Protein AF-A0A377D0G0-F1 (afdb_monomer)

Mean predicted aligned error: 5.21 Å

Radius of gyration: 16.16 Å; Cα contacts (8 Å, |Δi|>4): 96; chains: 1; bounding box: 36×21×51 Å

InterPro domains:
  IPR008276 Concentrative nucleoside transporter [PTHR10590] (6-91)
  IPR011657 Concentrative nucleoside transporter C-terminal domain [PF07662] (6-88)

pLDDT: mean 86.82, std 8.23, range [50.44, 96.12]

Nearest PDB structures (foldseek):
  5u9w-assembly1_C  TM=9.344E-01  e=2.510E-06  Neisseria wadsworthii 9715
  5l24-assembly1_C  TM=9.592E-01  e=4.397E-06  Neisseria wadsworthii 9715
  5l26-assembly1_A  TM=9.307E-01  e=5.818E-06  Neisseria wadsworthii 9715
  5l2b-assembly1_C  TM=9.414E-01  e=6.154E-06  Neisseria wadsworthii 9715
  5l24-assembly1_B  TM=9.299E-01  e=1.595E-05  Neisseria wadsworthii 9715

Structure (mmCIF, N/CA/C/O backbone):
data_AF-A0A377D0G0-F1
#
_entry.id   AF-A0A377D0G0-F1
#
loop_
_atom_site.group_PDB
_atom_site.id
_atom_site.type_symbol
_atom_site.label_atom_id
_atom_site.label_alt_id
_atom_site.label_comp_id
_atom_site.label_asym_id
_atom_site.label_entity_id
_atom_site.label_seq_id
_atom_site.pdbx_PDB_ins_code
_atom_site.Cartn_x
_atom_site.Cartn_y
_atom_site.Cartn_z
_atom_site.occupancy
_atom_site.B_iso_or_equiv
_atom_site.auth_seq_id
_atom_site.auth_comp_id
_atom_site.auth_asym_id
_atom_site.auth_atom_id
_atom_site.pdbx_PDB_model_num
ATOM 1 N N . MET A 1 1 ? -1.773 5.737 8.516 1.00 69.81 1 MET A N 1
ATOM 2 C CA . MET A 1 1 ? -2.073 5.362 7.108 1.00 69.81 1 MET A CA 1
ATOM 3 C C . MET A 1 1 ? -1.189 6.162 6.161 1.00 69.81 1 MET A C 1
ATOM 5 O O . MET A 1 1 ? -0.433 5.575 5.405 1.00 69.81 1 MET A O 1
ATOM 9 N N . ASP A 1 2 ? -1.243 7.491 6.273 1.00 75.31 2 ASP A N 1
ATOM 10 C CA . ASP A 1 2 ? -0.218 8.476 5.883 1.00 75.31 2 ASP A CA 1
ATOM 11 C C . ASP A 1 2 ? 1.226 7.949 5.892 1.00 75.31 2 ASP A C 1
ATOM 13 O O . ASP A 1 2 ? 1.911 7.980 4.873 1.00 75.31 2 ASP A O 1
ATOM 17 N N . ARG A 1 3 ? 1.676 7.390 7.019 1.00 78.50 3 ARG A N 1
ATOM 18 C CA . ARG A 1 3 ? 3.055 6.923 7.170 1.00 78.50 3 ARG A CA 1
ATOM 19 C C . ARG A 1 3 ? 3.397 5.709 6.306 1.00 78.50 3 ARG A C 1
ATOM 21 O O . ARG A 1 3 ? 4.563 5.543 5.959 1.00 78.50 3 ARG A O 1
ATOM 28 N N . ASN A 1 4 ? 2.390 4.905 5.953 1.00 74.31 4 ASN A N 1
ATOM 29 C CA . ASN A 1 4 ? 2.565 3.730 5.107 1.00 74.31 4 ASN A CA 1
ATOM 30 C C . ASN A 1 4 ? 2.940 4.163 3.689 1.00 74.31 4 ASN A C 1
ATOM 32 O O . ASN A 1 4 ? 4.041 3.878 3.237 1.00 74.31 4 ASN A O 1
ATOM 36 N N . TRP A 1 5 ? 2.081 4.943 3.027 1.00 78.62 5 TRP A N 1
ATOM 37 C CA . TRP A 1 5 ? 2.327 5.324 1.636 1.00 78.62 5 TRP A CA 1
ATOM 38 C C . TRP A 1 5 ? 3.468 6.339 1.471 1.00 78.62 5 TRP A C 1
ATOM 40 O O . TRP A 1 5 ? 4.138 6.326 0.438 1.00 78.62 5 TRP A O 1
ATOM 50 N N . ALA A 1 6 ? 3.732 7.174 2.487 1.00 75.75 6 ALA A N 1
ATOM 51 C CA . ALA A 1 6 ? 4.816 8.157 2.465 1.00 75.75 6 ALA A CA 1
ATOM 52 C C . ALA A 1 6 ? 6.211 7.564 2.735 1.00 75.75 6 ALA A C 1
ATOM 54 O O . ALA A 1 6 ? 7.185 8.050 2.165 1.00 75.75 6 ALA A O 1
ATOM 55 N N . ILE A 1 7 ? 6.324 6.558 3.613 1.00 82.69 7 ILE A N 1
ATOM 56 C CA . ILE A 1 7 ? 7.612 5.949 3.980 1.00 82.69 7 ILE A CA 1
ATOM 57 C C . ILE A 1 7 ? 7.589 4.453 3.687 1.00 82.69 7 ILE A C 1
ATOM 59 O O . ILE A 1 7 ? 8.198 4.026 2.712 1.00 82.69 7 ILE A O 1
ATOM 63 N N . ASN A 1 8 ? 6.928 3.673 4.544 1.00 87.69 8 ASN A N 1
ATOM 64 C CA . ASN A 1 8 ? 6.699 2.238 4.386 1.00 87.69 8 ASN A CA 1
ATOM 65 C C . ASN A 1 8 ? 5.773 1.710 5.495 1.00 87.69 8 ASN A C 1
ATOM 67 O O . ASN A 1 8 ? 5.487 2.385 6.495 1.00 87.69 8 ASN A O 1
ATOM 71 N N . GLU A 1 9 ? 5.365 0.458 5.337 1.00 86.38 9 GLU A N 1
ATOM 72 C CA . GLU A 1 9 ? 4.513 -0.276 6.261 1.00 86.38 9 GLU A CA 1
ATOM 73 C C . GLU A 1 9 ? 5.185 -0.539 7.614 1.00 86.38 9 GLU A C 1
ATOM 75 O O . GLU A 1 9 ? 4.517 -0.437 8.640 1.00 86.38 9 GLU A O 1
ATOM 80 N N . PHE A 1 10 ? 6.500 -0.783 7.664 1.00 86.44 10 PHE A N 1
ATOM 81 C CA . PHE A 1 10 ? 7.224 -1.011 8.922 1.00 86.44 10 PHE A CA 1
ATOM 82 C C . PHE A 1 10 ? 7.135 0.188 9.869 1.00 86.44 10 PHE A C 1
ATOM 84 O O . PHE A 1 10 ? 6.814 0.031 11.045 1.00 86.44 10 PHE A O 1
ATOM 91 N N . VAL A 1 11 ? 7.364 1.403 9.370 1.00 88.31 11 VAL A N 1
ATOM 92 C CA . VAL A 1 11 ? 7.258 2.631 10.168 1.00 88.31 11 VAL A CA 1
ATOM 93 C C . VAL A 1 11 ? 5.809 2.867 10.586 1.00 88.31 11 VAL A C 1
ATOM 95 O O . VAL A 1 11 ? 5.558 3.338 11.697 1.00 88.31 11 VAL A O 1
ATOM 98 N N . ALA A 1 12 ? 4.837 2.520 9.742 1.00 87.12 12 ALA A N 1
ATOM 99 C CA . ALA A 1 12 ? 3.432 2.586 10.124 1.00 87.12 12 ALA A CA 1
ATOM 100 C C . ALA A 1 12 ? 3.094 1.592 11.253 1.00 87.12 12 ALA A C 1
ATOM 102 O O . ALA A 1 12 ? 2.452 1.988 12.225 1.00 87.12 12 ALA A O 1
ATOM 103 N N . TYR A 1 13 ? 3.589 0.351 11.184 1.00 87.75 13 TYR A N 1
ATOM 104 C CA . TYR A 1 13 ? 3.428 -0.649 12.243 1.00 87.75 13 TYR A CA 1
ATOM 105 C C . TYR A 1 13 ? 4.127 -0.253 13.546 1.00 87.75 13 TYR A C 1
ATOM 107 O O . TYR A 1 13 ? 3.562 -0.458 14.617 1.00 87.75 13 TYR A O 1
ATOM 115 N N . LEU A 1 14 ? 5.307 0.372 13.488 1.00 88.69 14 LEU A N 1
ATOM 116 C CA . LEU A 1 14 ? 5.999 0.872 14.683 1.00 88.69 14 LEU A CA 1
ATOM 117 C C . LEU A 1 14 ? 5.183 1.938 15.421 1.00 88.69 14 LEU A C 1
ATOM 119 O O . LEU A 1 14 ? 5.130 1.921 16.645 1.00 88.69 14 LEU A O 1
ATOM 123 N N . ASN A 1 15 ? 4.510 2.829 14.689 1.00 87.75 15 ASN A N 1
ATOM 124 C CA . ASN A 1 15 ? 3.618 3.823 15.292 1.00 87.75 15 ASN A CA 1
ATOM 125 C C . ASN A 1 15 ? 2.294 3.215 15.775 1.00 87.75 15 ASN A C 1
ATOM 127 O O . ASN A 1 15 ? 1.656 3.773 16.662 1.00 87.75 15 ASN A O 1
ATOM 131 N N . PHE A 1 16 ? 1.874 2.087 15.201 1.00 87.25 16 PHE A N 1
ATOM 132 C CA . PHE A 1 16 ? 0.663 1.374 15.598 1.00 87.25 16 PHE A CA 1
ATOM 133 C C . PHE A 1 16 ? 0.872 0.470 16.827 1.00 87.25 16 PHE A C 1
ATOM 135 O O . PHE A 1 16 ? -0.025 0.347 17.655 1.00 87.25 16 PHE A O 1
ATOM 142 N N . SER A 1 17 ? 2.065 -0.106 16.993 1.00 87.50 17 SER A N 1
ATOM 143 C CA . SER A 1 17 ? 2.412 -1.044 18.072 1.00 87.50 17 SER A CA 1
ATOM 144 C C . SER A 1 17 ? 2.051 -0.567 19.497 1.00 87.50 17 SER A C 1
ATOM 146 O O . SER A 1 17 ? 1.449 -1.349 20.237 1.00 87.50 17 SER A O 1
ATOM 148 N N . PRO A 1 18 ? 2.287 0.702 19.899 1.00 87.00 18 PRO A N 1
ATOM 149 C CA . PRO A 1 18 ? 1.909 1.184 21.233 1.00 87.00 18 PRO A CA 1
ATOM 150 C C . PRO A 1 18 ? 0.401 1.098 21.519 1.00 87.00 18 PRO A C 1
ATOM 152 O O . PRO A 1 18 ? -0.011 0.862 22.656 1.00 87.00 18 PRO A O 1
ATOM 155 N N . TYR A 1 19 ? -0.434 1.234 20.484 1.00 83.75 19 TYR A N 1
ATOM 156 C CA . TYR A 1 19 ? -1.890 1.149 20.609 1.00 83.75 19 TYR A CA 1
ATOM 157 C C . TYR A 1 19 ? -2.391 -0.289 20.786 1.00 83.75 19 TYR A C 1
ATOM 159 O O . TYR A 1 19 ? -3.512 -0.486 21.241 1.00 83.75 19 TYR A O 1
ATOM 167 N N . LEU A 1 20 ? -1.568 -1.291 20.458 1.00 81.06 20 LEU A N 1
ATOM 168 C CA . LEU A 1 20 ? -1.870 -2.704 20.707 1.00 81.06 20 LEU A CA 1
ATOM 169 C C . LEU A 1 20 ? -1.576 -3.110 22.153 1.00 81.06 20 LEU A C 1
ATOM 17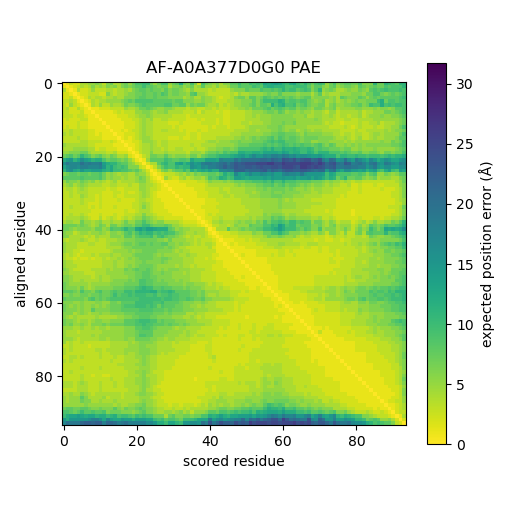1 O O . LEU A 1 20 ? -2.224 -4.000 22.692 1.00 81.06 20 LEU A O 1
ATOM 175 N N . GLN A 1 21 ? -0.581 -2.472 22.773 1.00 75.88 21 GLN A N 1
ATOM 176 C CA . GLN A 1 21 ? -0.141 -2.777 24.138 1.00 75.88 21 GLN A CA 1
ATOM 177 C C . GLN A 1 21 ? -0.978 -2.056 25.198 1.00 75.88 21 GLN A C 1
ATOM 179 O O . GLN A 1 21 ? -1.066 -2.506 26.340 1.00 75.88 21 GLN A O 1
ATOM 184 N N . THR A 1 22 ? -1.611 -0.945 24.822 1.00 71.56 22 THR A N 1
ATOM 185 C CA . THR A 1 22 ? -2.454 -0.160 25.722 1.00 71.56 22 THR A CA 1
ATOM 186 C C . THR A 1 22 ? -3.875 -0.724 25.700 1.00 71.56 22 THR A C 1
ATOM 188 O O . THR A 1 22 ? -4.684 -0.399 24.831 1.00 71.56 22 THR A O 1
ATOM 191 N N . ALA A 1 23 ? -4.179 -1.619 26.643 1.00 57.62 23 ALA A N 1
ATOM 192 C CA . ALA A 1 23 ? -5.509 -2.210 26.764 1.00 57.62 23 ALA A CA 1
ATOM 193 C C . ALA A 1 23 ? -6.586 -1.112 26.898 1.00 57.62 23 ALA A C 1
ATOM 195 O O . ALA A 1 23 ? -6.497 -0.245 27.767 1.00 57.62 23 ALA A O 1
ATOM 196 N N . GLY A 1 24 ? -7.601 -1.151 26.028 1.00 63.94 24 GLY A N 1
ATOM 197 C CA . GLY A 1 24 ? -8.773 -0.269 26.082 1.00 63.94 24 GLY A CA 1
ATOM 198 C C . GLY A 1 24 ? -8.741 0.975 25.188 1.00 63.94 24 GLY A C 1
ATOM 199 O O . GLY A 1 24 ? -9.730 1.701 25.162 1.00 63.94 24 GLY A O 1
ATOM 200 N N . THR A 1 25 ? -7.665 1.243 24.435 1.00 73.31 25 THR A N 1
ATOM 201 C CA . THR A 1 25 ? -7.626 2.421 23.538 1.00 73.31 25 THR A CA 1
ATOM 202 C C . THR A 1 25 ? -8.299 2.176 22.186 1.00 73.31 25 THR A C 1
ATOM 204 O O . THR A 1 25 ? -8.860 3.103 21.606 1.00 73.31 25 THR A O 1
ATOM 207 N N . LEU A 1 26 ? -8.257 0.942 21.673 1.00 81.25 26 LEU A N 1
ATOM 208 C CA . LEU A 1 26 ? -8.853 0.558 20.392 1.00 81.25 26 LEU A CA 1
ATOM 209 C C . LEU A 1 26 ? -9.640 -0.746 20.531 1.00 81.25 26 LEU A C 1
ATOM 211 O O . LEU A 1 26 ? -9.197 -1.682 21.193 1.00 81.25 26 LEU A O 1
ATOM 215 N N . ASP A 1 27 ? -10.789 -0.804 19.862 1.00 85.12 27 ASP A N 1
ATOM 216 C CA . ASP A 1 27 ? -11.595 -2.019 19.750 1.00 85.12 27 ASP A CA 1
ATOM 217 C C . ASP A 1 27 ? -10.907 -3.082 18.872 1.00 85.12 27 ASP A C 1
ATOM 219 O O . ASP A 1 27 ? -10.158 -2.751 17.943 1.00 85.12 27 ASP A O 1
ATOM 223 N N . THR A 1 28 ? -11.193 -4.363 19.123 1.00 84.25 28 THR A N 1
ATOM 224 C CA . THR A 1 28 ? -10.614 -5.500 18.386 1.0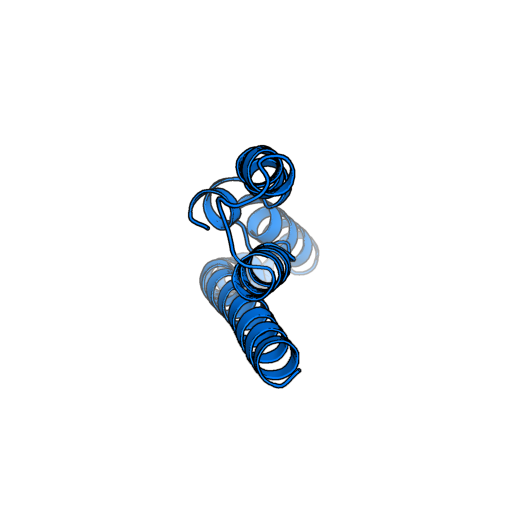0 84.25 28 THR A CA 1
ATOM 225 C C . THR A 1 28 ? -10.889 -5.403 16.885 1.00 84.25 28 THR A C 1
ATOM 227 O O . THR A 1 28 ? -10.006 -5.689 16.070 1.00 84.25 28 THR A O 1
ATOM 230 N N . LYS A 1 29 ? -12.072 -4.910 16.498 1.00 86.69 29 LYS A N 1
ATOM 231 C CA . LYS A 1 29 ? -12.412 -4.652 15.095 1.00 86.69 29 LYS A CA 1
ATOM 232 C C . LYS A 1 29 ? -11.498 -3.597 14.476 1.00 86.69 29 LYS A C 1
ATOM 234 O O . LYS A 1 29 ? -10.982 -3.791 13.377 1.00 86.69 29 LYS A O 1
ATOM 239 N N . THR A 1 30 ? -11.274 -2.489 15.179 1.00 87.19 30 THR A N 1
ATOM 240 C CA . THR A 1 30 ? -10.416 -1.390 14.713 1.00 87.19 30 THR A CA 1
ATOM 241 C C . THR A 1 30 ? -8.971 -1.845 14.566 1.00 87.19 30 THR A C 1
ATOM 243 O O . THR A 1 30 ? -8.327 -1.532 13.564 1.00 87.19 30 THR A O 1
ATOM 246 N N . VAL A 1 31 ? -8.480 -2.640 15.520 1.00 88.69 31 VAL A N 1
ATOM 247 C CA . VAL A 1 31 ? -7.146 -3.240 15.451 1.00 88.69 31 VAL A CA 1
ATOM 248 C C . VAL A 1 31 ? -6.993 -4.094 14.196 1.00 88.69 31 VAL A C 1
ATOM 250 O O . VAL A 1 31 ? -6.015 -3.940 13.467 1.00 88.69 31 VAL A O 1
ATOM 253 N N . ALA A 1 32 ? -7.972 -4.947 13.897 1.00 88.00 32 ALA A N 1
ATOM 254 C CA . ALA A 1 32 ? -7.918 -5.783 12.708 1.00 88.00 32 ALA A CA 1
ATOM 255 C C . ALA A 1 32 ? -7.964 -4.963 11.410 1.00 88.00 32 ALA A C 1
ATOM 257 O O . ALA A 1 32 ? -7.131 -5.170 10.530 1.00 88.00 32 ALA A O 1
ATOM 258 N N . ILE A 1 33 ? -8.875 -3.991 11.303 1.00 90.12 33 ILE A N 1
ATOM 259 C CA . ILE A 1 33 ? -8.975 -3.111 10.128 1.00 90.12 33 ILE A CA 1
ATOM 260 C C . ILE A 1 33 ? -7.637 -2.410 9.865 1.00 90.12 33 ILE A C 1
ATOM 262 O O . ILE A 1 33 ? -7.146 -2.433 8.738 1.00 90.12 33 ILE A O 1
ATOM 266 N N . ILE A 1 34 ? -7.017 -1.819 10.892 1.00 88.94 34 ILE A N 1
ATOM 267 C CA . ILE A 1 34 ? -5.736 -1.117 10.741 1.00 88.94 34 ILE A CA 1
ATOM 268 C C . ILE A 1 34 ? -4.628 -2.096 10.341 1.00 88.94 34 ILE A C 1
ATOM 270 O O . ILE A 1 34 ? -3.867 -1.803 9.420 1.00 88.94 34 ILE A O 1
ATOM 274 N N . SER A 1 35 ? -4.568 -3.278 10.958 1.00 88.75 35 SER A N 1
ATOM 275 C CA . SER A 1 35 ? -3.594 -4.314 10.604 1.00 88.75 35 SER A CA 1
ATOM 276 C C . SER A 1 35 ? -3.674 -4.721 9.134 1.00 88.75 35 SER A C 1
ATOM 278 O O . SER A 1 35 ? -2.635 -4.799 8.483 1.00 88.75 35 SER A O 1
ATOM 280 N N . PHE A 1 36 ? -4.877 -4.926 8.591 1.00 89.19 36 PHE A N 1
ATOM 281 C CA . PHE A 1 36 ? -5.068 -5.270 7.177 1.00 89.19 36 PHE A CA 1
ATOM 282 C C . PHE A 1 36 ? -4.837 -4.080 6.239 1.00 89.19 36 PHE A C 1
ATOM 284 O O . PHE A 1 36 ? -4.287 -4.256 5.157 1.00 89.19 36 PHE A O 1
ATOM 291 N N . ALA A 1 37 ? -5.190 -2.863 6.653 1.00 88.00 37 ALA A N 1
ATOM 292 C CA . ALA A 1 37 ? -4.965 -1.668 5.844 1.00 88.00 37 ALA A CA 1
ATOM 293 C C . ALA A 1 37 ? -3.474 -1.310 5.715 1.00 88.00 37 ALA A C 1
ATOM 295 O O . ALA A 1 37 ? -3.039 -0.766 4.697 1.00 88.00 37 ALA A O 1
ATOM 296 N N . LEU A 1 38 ? -2.686 -1.608 6.751 1.00 86.69 38 LEU A N 1
ATOM 297 C CA . LEU A 1 38 ? -1.233 -1.442 6.751 1.00 86.69 38 LEU A CA 1
ATOM 298 C C . LEU A 1 38 ? -0.499 -2.611 6.082 1.00 86.69 38 LEU A C 1
ATOM 300 O O . LEU A 1 38 ? 0.652 -2.446 5.684 1.00 86.69 38 LEU A O 1
ATOM 304 N N . CYS A 1 39 ? -1.156 -3.761 5.921 1.00 83.25 39 CYS A N 1
ATOM 305 C CA . CYS A 1 39 ? -0.572 -4.956 5.324 1.00 83.25 39 CYS A CA 1
ATOM 306 C C . CYS A 1 39 ? -0.432 -4.795 3.804 1.00 83.25 39 CYS A C 1
ATOM 308 O O . CYS A 1 39 ? -1.297 -5.197 3.030 1.00 83.25 39 CYS A O 1
ATOM 310 N N . GLY A 1 40 ? 0.674 -4.192 3.370 1.00 78.56 40 GLY A N 1
ATOM 311 C CA . GLY A 1 40 ? 1.097 -4.215 1.976 1.00 78.56 40 GLY A CA 1
ATOM 312 C C . GLY A 1 40 ? 2.088 -3.112 1.625 1.00 78.56 40 GLY A C 1
ATOM 313 O O . GLY A 1 40 ? 2.042 -2.017 2.179 1.00 78.56 40 GLY A O 1
ATOM 314 N N . PHE A 1 41 ? 2.934 -3.399 0.635 1.00 79.19 41 PHE A N 1
ATOM 315 C CA . PHE A 1 41 ? 3.995 -2.531 0.110 1.00 79.19 41 PHE A CA 1
ATOM 316 C C . PHE A 1 41 ? 3.469 -1.376 -0.769 1.00 79.19 41 PHE A C 1
ATOM 318 O O . PHE A 1 41 ? 4.039 -1.041 -1.808 1.00 79.19 41 PHE A O 1
ATOM 325 N N . ALA A 1 42 ? 2.341 -0.778 -0.390 1.00 83.31 42 ALA A N 1
ATOM 326 C CA . ALA A 1 42 ? 1.720 0.329 -1.110 1.00 83.31 42 ALA A CA 1
ATOM 327 C C . ALA A 1 42 ? 2.365 1.662 -0.694 1.00 83.31 42 ALA A C 1
ATOM 329 O O . ALA A 1 42 ? 1.729 2.502 -0.060 1.00 83.31 42 ALA A O 1
ATOM 330 N N . ASN A 1 43 ? 3.644 1.845 -1.029 1.00 89.19 43 ASN A N 1
ATOM 331 C CA . ASN A 1 43 ? 4.412 3.047 -0.702 1.00 89.19 43 ASN A CA 1
ATOM 332 C C . ASN A 1 43 ? 5.298 3.516 -1.868 1.00 89.19 43 ASN A C 1
ATOM 334 O O . ASN A 1 43 ? 5.586 2.756 -2.797 1.00 89.19 43 ASN A O 1
ATOM 338 N N . PHE A 1 44 ? 5.723 4.784 -1.833 1.00 87.62 44 PHE A N 1
ATOM 339 C CA . PHE A 1 44 ? 6.549 5.365 -2.900 1.00 87.62 44 PHE A CA 1
ATOM 340 C C . PHE A 1 44 ? 7.876 4.626 -3.114 1.00 87.62 44 PHE A C 1
ATOM 342 O O . PHE A 1 44 ? 8.313 4.493 -4.257 1.00 87.62 44 PHE A O 1
ATOM 349 N N . GLY A 1 45 ? 8.500 4.118 -2.047 1.00 88.44 45 GLY A N 1
ATOM 350 C CA . GLY A 1 45 ? 9.753 3.366 -2.134 1.00 88.44 45 GLY A CA 1
ATOM 351 C C . GLY A 1 45 ? 9.585 2.056 -2.903 1.00 88.44 45 GLY A C 1
ATOM 352 O O . GLY A 1 45 ? 10.291 1.808 -3.879 1.00 88.44 45 GLY A O 1
ATOM 353 N N . SER A 1 46 ? 8.600 1.247 -2.522 1.00 88.94 46 SER A N 1
ATOM 354 C CA . SER A 1 46 ? 8.274 -0.028 -3.164 1.00 88.94 46 SER A CA 1
ATOM 355 C C . SER A 1 46 ? 7.856 0.150 -4.624 1.00 88.94 46 SER A C 1
ATOM 357 O O . SER A 1 46 ? 8.292 -0.615 -5.484 1.00 88.94 46 SER A O 1
ATOM 359 N N . ILE A 1 47 ? 7.085 1.196 -4.940 1.00 92.50 47 ILE A N 1
ATOM 360 C CA . ILE A 1 47 ? 6.752 1.535 -6.330 1.00 92.50 47 ILE A CA 1
ATOM 361 C C . ILE A 1 47 ? 7.996 1.950 -7.114 1.00 92.50 47 ILE A C 1
ATOM 363 O O . ILE A 1 47 ? 8.150 1.522 -8.253 1.00 92.50 47 ILE A O 1
ATOM 367 N N . GLY A 1 48 ? 8.907 2.718 -6.514 1.00 90.75 48 GLY A N 1
ATOM 368 C CA . GLY A 1 48 ? 10.185 3.068 -7.133 1.00 90.75 48 GLY A CA 1
ATOM 369 C C . GLY A 1 48 ? 11.026 1.838 -7.483 1.00 90.75 48 GLY A C 1
ATOM 370 O O . GLY A 1 48 ? 11.565 1.761 -8.586 1.00 90.75 48 GLY A O 1
ATOM 371 N N . VAL A 1 49 ? 11.074 0.840 -6.593 1.00 92.56 49 VAL A N 1
ATOM 372 C CA . VAL A 1 49 ? 11.763 -0.439 -6.844 1.00 92.56 49 VAL A CA 1
ATOM 373 C C . VAL A 1 49 ? 11.133 -1.183 -8.022 1.00 92.56 49 VAL A C 1
ATOM 375 O O . VAL A 1 49 ? 11.852 -1.619 -8.919 1.00 92.56 49 VAL A O 1
ATOM 378 N N . VAL A 1 50 ? 9.802 -1.294 -8.062 1.00 92.12 50 VAL A N 1
ATOM 379 C CA . VAL A 1 50 ? 9.081 -1.971 -9.153 1.00 92.12 50 VAL A CA 1
ATOM 380 C C . VAL A 1 50 ? 9.277 -1.225 -10.473 1.00 92.12 50 VAL A C 1
ATOM 382 O O . VAL A 1 50 ? 9.698 -1.821 -11.460 1.00 92.12 50 VAL A O 1
ATOM 385 N N . VAL A 1 51 ? 9.048 0.088 -10.499 1.00 93.31 51 VAL A N 1
ATOM 386 C CA . VAL A 1 51 ? 9.253 0.918 -11.695 1.00 93.31 51 VAL A CA 1
ATOM 387 C C . VAL A 1 51 ? 10.692 0.797 -12.197 1.00 93.31 51 VAL A C 1
ATOM 389 O O . VAL A 1 51 ? 10.893 0.622 -13.397 1.00 93.31 51 VAL A O 1
ATOM 392 N N . GLY A 1 52 ? 11.684 0.821 -11.302 1.00 93.38 52 GLY A N 1
ATOM 393 C CA . GLY A 1 52 ? 13.093 0.635 -11.646 1.00 93.38 52 GLY A CA 1
ATOM 394 C C . GLY A 1 52 ? 13.387 -0.746 -12.235 1.00 93.38 52 GLY A C 1
ATOM 395 O O . GLY A 1 52 ? 13.998 -0.839 -13.298 1.00 93.38 52 GLY A O 1
ATOM 396 N N . ALA A 1 53 ? 12.894 -1.814 -11.601 1.00 94.88 53 ALA A N 1
ATOM 397 C CA . ALA A 1 53 ? 13.080 -3.185 -12.070 1.00 94.88 53 ALA A CA 1
ATOM 398 C C . ALA A 1 53 ? 12.447 -3.414 -13.454 1.00 94.88 53 ALA A C 1
ATOM 400 O O . ALA A 1 53 ? 13.105 -3.917 -14.363 1.00 94.88 53 ALA A O 1
ATOM 401 N N . PHE A 1 54 ? 11.196 -2.988 -13.654 1.00 93.88 54 PHE A N 1
ATOM 402 C CA . PHE A 1 54 ? 10.511 -3.125 -14.943 1.00 93.88 54 PHE A CA 1
ATOM 403 C C . PHE A 1 54 ? 11.136 -2.240 -16.030 1.00 93.88 54 PHE A C 1
ATOM 405 O O . PHE A 1 54 ? 11.245 -2.673 -17.177 1.00 93.88 54 PHE A O 1
ATOM 412 N N . SER A 1 55 ? 11.599 -1.036 -15.681 1.00 93.69 55 SER A N 1
ATOM 413 C CA . SER A 1 55 ? 12.298 -0.155 -16.627 1.00 93.69 55 SER A CA 1
ATOM 414 C C . SER A 1 55 ? 13.660 -0.718 -17.040 1.00 93.69 55 SER A C 1
ATOM 416 O O . SER A 1 55 ? 14.061 -0.534 -18.183 1.00 93.69 55 SER A O 1
ATOM 418 N N . ALA A 1 56 ? 14.355 -1.443 -16.157 1.00 94.56 56 ALA A N 1
ATOM 419 C CA . ALA A 1 56 ? 15.600 -2.129 -16.503 1.00 94.56 56 ALA A CA 1
ATOM 420 C C . ALA A 1 56 ? 15.373 -3.300 -17.478 1.00 94.56 56 ALA A C 1
ATOM 422 O O . ALA A 1 56 ? 16.195 -3.530 -18.362 1.00 94.56 56 ALA A O 1
ATOM 423 N N . VAL A 1 57 ? 14.245 -4.011 -17.353 1.00 96.12 57 VAL A N 1
ATOM 424 C CA . VAL A 1 57 ? 13.863 -5.109 -18.262 1.00 96.12 57 VAL A CA 1
ATOM 425 C C . VAL A 1 57 ? 13.358 -4.584 -19.611 1.00 96.12 57 VAL A C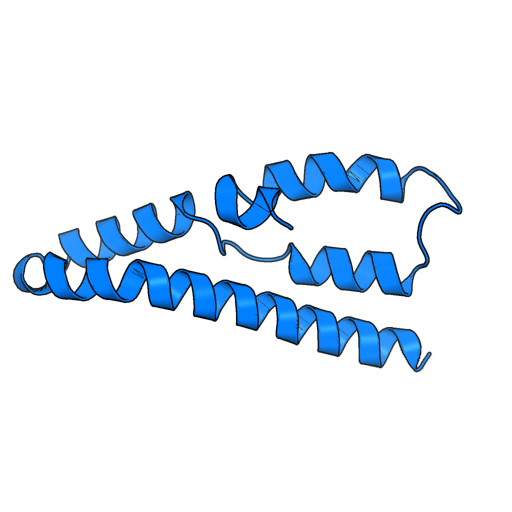 1
ATOM 427 O O . VAL A 1 57 ? 13.666 -5.155 -20.656 1.00 96.12 57 VAL A O 1
ATOM 430 N N . ALA A 1 58 ? 12.590 -3.493 -19.609 1.00 94.44 58 ALA A N 1
ATOM 431 C CA . ALA A 1 58 ? 11.994 -2.902 -20.805 1.00 94.44 58 ALA A CA 1
ATOM 432 C C . ALA A 1 58 ? 12.285 -1.389 -20.892 1.00 94.44 58 ALA A C 1
ATOM 434 O O . ALA A 1 58 ? 11.372 -0.573 -20.737 1.00 94.44 58 ALA A O 1
ATOM 435 N N . PRO A 1 59 ? 13.532 -0.987 -21.203 1.00 93.00 59 PRO A N 1
ATOM 436 C CA . PRO A 1 59 ? 13.942 0.421 -21.183 1.00 93.00 59 PRO A CA 1
ATOM 437 C C . PRO A 1 59 ? 13.167 1.295 -22.176 1.00 93.00 59 PRO A C 1
ATOM 439 O O . PRO A 1 59 ? 12.872 2.450 -21.881 1.00 93.00 59 PRO A O 1
ATOM 442 N N . HIS A 1 60 ? 12.740 0.736 -23.313 1.00 95.06 60 HIS A N 1
ATOM 443 C CA . HIS A 1 60 ? 11.901 1.438 -24.293 1.00 95.06 60 HIS A CA 1
ATOM 444 C C . HIS A 1 60 ? 10.495 1.792 -23.766 1.00 95.06 60 HIS A C 1
ATOM 446 O O . HIS A 1 60 ? 9.847 2.675 -24.320 1.00 95.06 60 HIS A O 1
ATOM 452 N N . ARG A 1 61 ? 10.026 1.138 -22.690 1.00 95.06 61 ARG A N 1
ATOM 453 C CA . ARG A 1 61 ? 8.727 1.393 -22.036 1.00 95.06 61 ARG A CA 1
ATOM 454 C C . ARG A 1 61 ? 8.852 2.121 -20.702 1.00 95.06 61 ARG A C 1
ATOM 456 O O . ARG A 1 61 ? 7.835 2.376 -20.065 1.00 95.06 61 ARG A O 1
ATOM 463 N N . ALA A 1 62 ? 10.061 2.496 -20.285 1.00 92.31 62 ALA A N 1
ATOM 464 C CA . ALA A 1 62 ? 10.295 3.244 -19.050 1.00 92.31 62 ALA A CA 1
ATOM 465 C C . ALA A 1 62 ? 9.343 4.449 -18.841 1.00 92.31 62 ALA A C 1
ATOM 467 O O . ALA A 1 62 ? 8.798 4.566 -17.742 1.00 92.31 62 ALA A O 1
ATOM 468 N N . PRO A 1 63 ? 9.053 5.309 -19.846 1.00 92.69 63 PRO A N 1
ATOM 469 C CA . PRO A 1 63 ? 8.113 6.418 -19.649 1.00 92.69 63 PRO A CA 1
ATOM 470 C C . PRO A 1 63 ? 6.673 5.956 -19.379 1.00 92.69 63 PRO A C 1
ATOM 472 O O . PRO A 1 63 ? 5.983 6.564 -18.563 1.00 92.69 63 PRO A O 1
ATOM 475 N N . GLU A 1 64 ? 6.223 4.868 -20.007 1.00 94.25 64 GLU A N 1
ATOM 476 C CA . GLU A 1 64 ? 4.904 4.275 -19.750 1.00 94.25 64 GLU A CA 1
ATOM 477 C C . GLU A 1 64 ? 4.846 3.673 -18.336 1.00 94.25 64 GLU A C 1
ATOM 479 O O . GLU A 1 64 ? 3.919 3.943 -17.573 1.00 94.25 64 GLU A O 1
ATOM 484 N N . ILE A 1 65 ? 5.879 2.919 -17.948 1.00 93.44 65 ILE A N 1
ATOM 485 C CA . ILE A 1 65 ? 5.994 2.279 -16.628 1.00 93.44 65 ILE A CA 1
ATOM 486 C C . ILE A 1 65 ? 6.001 3.337 -15.514 1.00 93.44 65 ILE A C 1
ATOM 488 O O . ILE A 1 65 ? 5.300 3.186 -14.512 1.00 93.44 65 ILE A O 1
ATOM 492 N N . ALA A 1 66 ? 6.734 4.437 -15.700 1.00 91.25 66 ALA A N 1
ATOM 493 C CA . ALA A 1 66 ? 6.774 5.540 -14.744 1.00 91.25 66 ALA A CA 1
ATOM 494 C C . ALA A 1 66 ? 5.401 6.214 -14.570 1.00 91.25 66 ALA A C 1
ATOM 496 O O . ALA A 1 66 ? 4.988 6.481 -13.441 1.00 91.25 66 ALA A O 1
ATOM 497 N N . GLN A 1 67 ? 4.656 6.435 -15.661 1.00 92.12 67 GLN A N 1
ATOM 498 C CA . GLN A 1 67 ? 3.295 6.989 -15.599 1.00 92.12 67 GLN A CA 1
ATOM 499 C C . GLN A 1 67 ? 2.313 6.054 -14.880 1.00 92.12 67 GLN A C 1
ATOM 501 O O . GLN A 1 67 ? 1.425 6.512 -14.156 1.00 92.12 67 GLN A O 1
ATOM 506 N N . LEU A 1 68 ? 2.473 4.740 -15.055 1.00 93.56 68 LEU A N 1
ATOM 507 C CA . LEU A 1 68 ? 1.655 3.739 -14.375 1.00 93.56 68 LEU A CA 1
ATOM 508 C C . LEU A 1 68 ? 2.009 3.589 -12.890 1.00 93.56 68 LEU A C 1
ATOM 510 O O . LEU A 1 68 ? 1.142 3.183 -12.121 1.00 93.56 68 LEU A O 1
ATOM 514 N N . GLY A 1 69 ? 3.218 3.962 -12.459 1.00 91.31 69 GLY A N 1
ATOM 515 C CA . GLY A 1 69 ? 3.675 3.814 -11.072 1.00 91.31 69 GLY A CA 1
ATOM 516 C C . GLY A 1 69 ? 2.747 4.461 -10.037 1.00 91.31 69 GLY A C 1
ATOM 517 O O . GLY A 1 69 ? 2.361 3.817 -9.062 1.00 91.31 69 GLY A O 1
ATOM 518 N N . LEU A 1 70 ? 2.298 5.700 -10.268 1.00 88.94 70 LEU A N 1
ATOM 519 C CA . LEU A 1 70 ? 1.346 6.369 -9.365 1.00 88.94 70 LEU A CA 1
ATOM 520 C C . LEU A 1 70 ? -0.034 5.700 -9.357 1.00 88.94 70 LEU A C 1
ATOM 522 O O . LEU A 1 70 ? -0.675 5.606 -8.310 1.00 88.94 70 LEU A O 1
ATOM 526 N N . ARG A 1 71 ? -0.494 5.205 -10.511 1.00 91.75 71 ARG A N 1
ATOM 527 C CA . ARG A 1 71 ? -1.761 4.465 -10.598 1.00 91.75 71 ARG A CA 1
ATOM 528 C C . ARG A 1 71 ? -1.660 3.126 -9.872 1.00 91.75 71 ARG A C 1
ATOM 530 O O . ARG A 1 71 ? -2.597 2.744 -9.180 1.00 91.75 71 ARG A O 1
ATOM 537 N N . ALA A 1 72 ? -0.516 2.456 -9.977 1.00 92.06 72 ALA A N 1
ATOM 538 C CA . ALA A 1 72 ? -0.222 1.227 -9.254 1.00 92.06 72 ALA A CA 1
ATOM 539 C C . ALA A 1 72 ? -0.182 1.459 -7.736 1.00 92.06 72 ALA A C 1
ATOM 541 O O . ALA A 1 72 ? -0.742 0.655 -6.998 1.00 92.06 72 ALA A O 1
ATOM 542 N N . LEU A 1 73 ? 0.378 2.583 -7.267 1.00 90.62 73 LEU A N 1
ATOM 543 C CA . LEU A 1 73 ? 0.337 2.963 -5.850 1.00 90.62 73 LEU A CA 1
ATOM 544 C C . LEU A 1 73 ? -1.102 3.107 -5.337 1.00 90.62 73 LEU A C 1
ATOM 546 O O . LEU A 1 73 ? -1.450 2.573 -4.281 1.00 90.62 73 LEU A O 1
ATOM 550 N N . ALA A 1 74 ? -1.943 3.817 -6.093 1.00 90.44 74 ALA A N 1
ATOM 551 C CA . ALA A 1 74 ? -3.347 4.004 -5.745 1.00 90.44 74 ALA A CA 1
ATOM 552 C C . ALA A 1 74 ? -4.107 2.669 -5.750 1.00 90.44 74 ALA A C 1
ATOM 554 O O . ALA A 1 74 ? -4.830 2.373 -4.801 1.00 90.44 74 ALA A O 1
ATOM 555 N N . ALA A 1 75 ? -3.894 1.831 -6.769 1.00 92.75 75 ALA A N 1
ATOM 556 C CA . ALA A 1 75 ? -4.503 0.507 -6.863 1.00 92.75 75 ALA A CA 1
ATOM 557 C C . ALA A 1 75 ? -4.082 -0.408 -5.700 1.00 92.75 75 ALA A C 1
ATOM 559 O O . 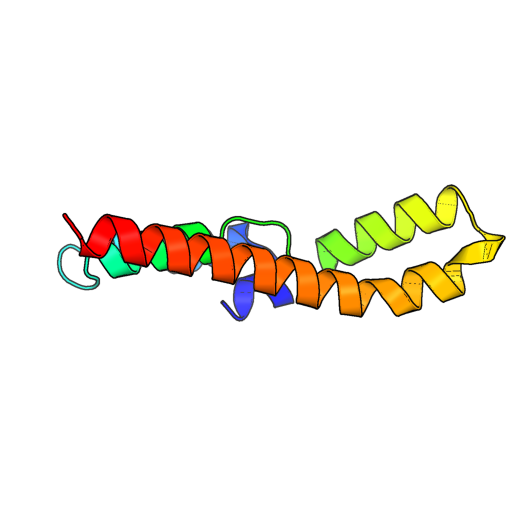ALA A 1 75 ? -4.933 -1.050 -5.088 1.00 92.75 75 ALA A O 1
ATOM 560 N N . ALA A 1 76 ? -2.796 -0.418 -5.340 1.00 91.00 76 ALA A N 1
ATOM 561 C CA . ALA A 1 76 ? -2.286 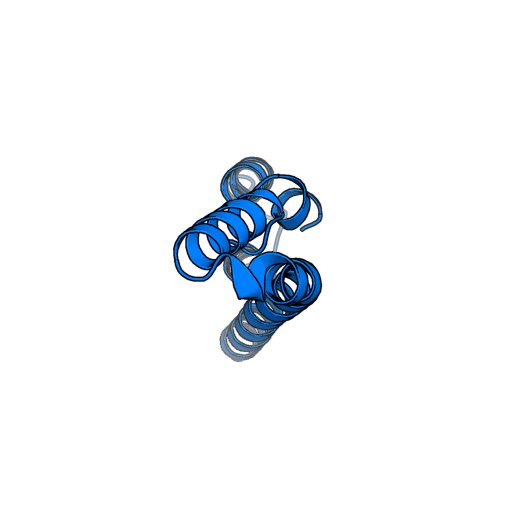-1.180 -4.202 1.00 91.00 76 ALA A CA 1
ATOM 562 C C . ALA A 1 76 ? -2.885 -0.687 -2.874 1.00 91.00 76 ALA A C 1
ATOM 564 O O . ALA A 1 76 ? -3.338 -1.489 -2.061 1.00 91.00 76 ALA A O 1
ATOM 565 N N . THR A 1 77 ? -2.975 0.632 -2.682 1.00 90.62 77 THR A N 1
ATOM 566 C CA . THR A 1 77 ? -3.603 1.221 -1.487 1.00 90.62 77 THR A CA 1
ATOM 567 C C . THR A 1 77 ? -5.078 0.829 -1.376 1.00 90.62 77 THR A C 1
ATOM 569 O O . THR A 1 77 ? -5.537 0.433 -0.305 1.00 90.62 77 THR A O 1
ATOM 572 N N . LEU A 1 78 ? -5.824 0.894 -2.485 1.00 91.69 78 LEU A N 1
ATOM 573 C CA . LEU A 1 78 ? -7.229 0.483 -2.532 1.00 91.69 78 LEU A CA 1
ATOM 574 C C . LEU A 1 78 ? -7.401 -1.018 -2.273 1.00 91.69 78 LEU A C 1
ATOM 576 O O . LEU A 1 78 ? -8.344 -1.407 -1.591 1.00 91.69 78 LEU A O 1
ATOM 580 N N . SER A 1 79 ? -6.480 -1.853 -2.758 1.00 93.56 79 SER A N 1
ATOM 581 C CA . SER A 1 79 ? -6.476 -3.291 -2.475 1.00 93.56 79 SER A CA 1
ATOM 582 C C . SER A 1 79 ? -6.335 -3.569 -0.975 1.00 93.56 79 SER A C 1
ATOM 584 O O . SER A 1 79 ? -7.103 -4.355 -0.421 1.00 93.56 79 SER A O 1
ATOM 586 N N . ASN A 1 80 ? -5.410 -2.889 -0.292 1.00 91.12 80 ASN A N 1
ATOM 587 C CA . ASN A 1 80 ? -5.234 -3.042 1.157 1.00 91.12 80 ASN A CA 1
ATOM 588 C C . ASN A 1 80 ? -6.473 -2.557 1.928 1.00 91.12 80 ASN A C 1
ATOM 590 O O . ASN A 1 80 ? -6.916 -3.206 2.875 1.00 91.12 80 ASN A O 1
ATOM 594 N N . LEU A 1 81 ? -7.070 -1.440 1.496 1.00 91.69 81 LEU A N 1
ATOM 595 C CA . LEU A 1 81 ? -8.316 -0.917 2.060 1.00 91.69 81 LEU A CA 1
ATOM 596 C C . LEU A 1 81 ? -9.483 -1.893 1.899 1.00 91.69 81 LEU A C 1
ATOM 598 O O . LEU A 1 81 ? -10.230 -2.105 2.848 1.00 91.69 81 LEU A O 1
ATOM 602 N N . MET A 1 82 ? -9.619 -2.514 0.728 1.00 94.12 82 MET A N 1
ATOM 603 C CA . MET A 1 82 ? -10.653 -3.513 0.475 1.00 94.12 82 MET A CA 1
ATOM 604 C C . MET A 1 82 ? -10.485 -4.724 1.399 1.00 94.12 82 MET A C 1
ATOM 606 O O . MET A 1 82 ? -11.451 -5.142 2.035 1.00 94.12 82 MET A O 1
ATOM 610 N N . SER A 1 83 ? -9.259 -5.236 1.550 1.00 92.25 83 SER A N 1
ATOM 611 C CA . SER A 1 83 ? -8.952 -6.308 2.507 1.00 92.25 83 SER A CA 1
ATOM 612 C C . SER A 1 83 ? -9.293 -5.909 3.945 1.00 92.25 83 SER A C 1
ATOM 614 O O . SER A 1 83 ? -9.873 -6.701 4.685 1.00 92.25 83 SER A O 1
ATOM 616 N N . ALA A 1 84 ? -9.008 -4.663 4.331 1.00 91.62 84 ALA A N 1
ATOM 617 C CA . ALA A 1 84 ? -9.363 -4.130 5.642 1.00 91.62 84 ALA A CA 1
ATOM 618 C C . ALA A 1 84 ? -10.879 -4.032 5.854 1.00 91.62 84 ALA A C 1
ATOM 620 O O . ALA A 1 84 ? -11.370 -4.369 6.931 1.00 91.62 84 ALA A O 1
ATOM 621 N N . THR A 1 85 ? -11.635 -3.618 4.834 1.00 92.38 85 THR A N 1
ATOM 622 C CA . THR A 1 85 ? -13.103 -3.605 4.876 1.00 92.38 85 THR A CA 1
ATOM 623 C C . THR A 1 85 ? -13.661 -5.014 5.036 1.00 92.38 85 THR A C 1
ATOM 625 O O . THR A 1 85 ? -14.532 -5.221 5.877 1.00 92.38 85 THR A O 1
ATOM 628 N N . ILE A 1 86 ? -13.136 -5.987 4.287 1.00 92.25 86 ILE A N 1
ATOM 629 C CA . ILE A 1 86 ? -13.544 -7.393 4.387 1.00 92.25 86 ILE A CA 1
ATOM 630 C C . ILE A 1 86 ? -13.258 -7.930 5.795 1.00 92.25 86 ILE A C 1
ATOM 632 O O . ILE A 1 86 ? -14.154 -8.481 6.433 1.00 92.25 86 ILE A O 1
ATOM 636 N N . ALA A 1 87 ? -12.050 -7.713 6.321 1.00 89.88 87 ALA A N 1
ATOM 637 C CA . ALA A 1 87 ? -11.688 -8.130 7.674 1.00 89.88 87 ALA A CA 1
ATOM 638 C C . ALA A 1 87 ? -12.590 -7.481 8.736 1.00 89.88 87 ALA A C 1
ATOM 640 O O . ALA A 1 87 ? -13.118 -8.168 9.606 1.00 89.88 87 ALA A O 1
ATOM 641 N N . GLY A 1 88 ? -12.828 -6.171 8.635 1.00 89.56 88 GLY A N 1
ATOM 642 C CA . GLY A 1 88 ? -13.718 -5.450 9.542 1.00 89.56 88 GLY A CA 1
ATOM 643 C C . GLY A 1 88 ? -15.176 -5.904 9.458 1.00 89.56 88 GLY A C 1
ATOM 644 O O . GLY A 1 88 ? -15.868 -5.902 10.475 1.00 89.56 88 GLY A O 1
ATOM 645 N N . PHE A 1 89 ? -15.644 -6.301 8.273 1.00 91.31 89 PHE A N 1
ATOM 646 C CA . PHE A 1 89 ? -16.983 -6.849 8.077 1.00 91.31 89 PHE A CA 1
ATOM 647 C C . PHE A 1 89 ? -17.134 -8.201 8.777 1.00 91.31 89 PHE A C 1
ATOM 649 O O . PHE A 1 89 ? -18.045 -8.358 9.582 1.00 91.31 89 PHE A O 1
ATOM 656 N N . PHE A 1 90 ? -16.216 -9.141 8.535 1.00 90.12 90 PHE A N 1
ATOM 657 C CA . PHE A 1 90 ? -16.276 -10.470 9.147 1.00 90.12 90 PHE A CA 1
ATOM 658 C C . PHE A 1 90 ? -16.052 -10.442 10.660 1.00 90.12 90 PHE A C 1
ATOM 660 O O . PHE A 1 90 ? -16.745 -11.145 11.382 1.00 90.12 90 PHE A O 1
ATOM 667 N N . ILE A 1 91 ? -15.132 -9.612 11.153 1.00 86.44 91 ILE A N 1
ATOM 668 C CA . ILE A 1 91 ? -14.849 -9.507 12.593 1.00 86.44 91 ILE A CA 1
ATOM 669 C C . ILE A 1 91 ? -15.965 -8.770 13.333 1.00 86.44 91 ILE A C 1
ATOM 671 O O . ILE A 1 91 ? -16.208 -9.060 14.491 1.00 86.44 91 ILE A O 1
ATOM 675 N N . GLY A 1 92 ? -16.666 -7.838 12.680 1.00 76.38 92 GLY A N 1
ATOM 676 C CA . GLY A 1 92 ? -17.833 -7.177 13.271 1.00 76.38 92 GLY A CA 1
ATOM 677 C C . GLY A 1 92 ? -19.125 -8.002 13.233 1.00 76.38 92 GLY A C 1
ATOM 678 O O . GLY A 1 92 ? -20.137 -7.533 13.743 1.00 76.38 92 GLY A O 1
ATOM 679 N N . LEU A 1 93 ? -19.109 -9.166 12.579 1.00 66.88 93 LEU A N 1
ATOM 680 C CA . LEU A 1 93 ? -20.229 -10.110 12.483 1.00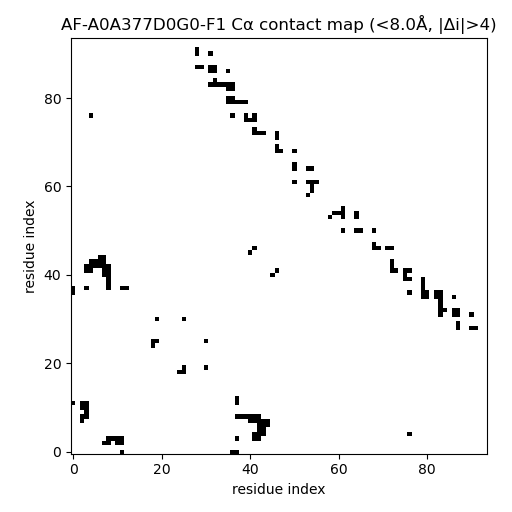 66.88 93 LEU A CA 1
ATOM 681 C C . LEU A 1 93 ? -20.186 -11.196 13.570 1.00 66.88 93 LEU A C 1
ATOM 683 O O . LEU A 1 93 ? -21.178 -11.903 13.747 1.00 66.88 93 LEU A O 1
ATOM 687 N N . VAL A 1 94 ? -19.044 -11.333 14.249 1.00 50.44 94 VAL A N 1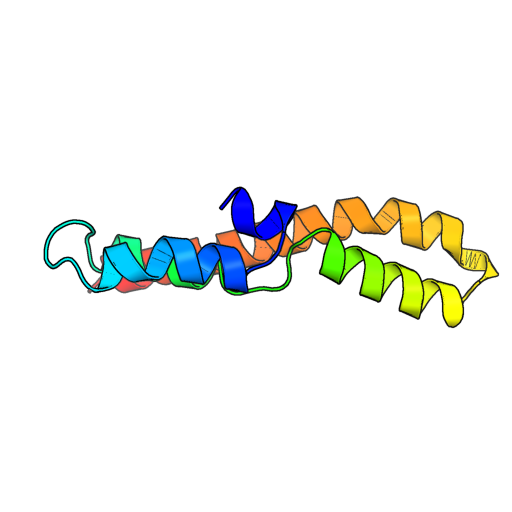
ATOM 688 C CA . VAL A 1 94 ? -18.786 -12.252 15.368 1.00 50.44 94 VAL A CA 1
ATOM 689 C C . VAL A 1 94 ? -18.867 -11.471 16.673 1.00 50.44 94 VAL A C 1
ATOM 691 O O . VAL A 1 94 ? -19.418 -12.033 17.643 1.00 50.44 94 VAL A O 1
#

Organism: Escherichia coli (NCBI:txid562)

Sequence (94 aa):
MDRNWAINEFVAYLNFSPYLQTAGTLDTKTVAIISFALCGFANFGSIGVVVGAFSAVAPHRAPEIAQLGLRALAAATLSNLMSATIAGFFIGLV

Foldseek 3Di:
DVCPAAPHLVVVVVVCVVVVVDPPPDDPLRNQLSVLLSPDGLYPVSLVVVLVVVCVVPVVCSVVSVVCSVVVSVVRNVVSNVRSVVSSVVVVVD

Secondary structure (DSSP, 8-state):
-HHHHHT-HHHHHHHHHHHHHSTTSS-HHHHHHHHHHH-S--SHHHHHHHHHHHHHH-GGGHHHHHHHHHHHHHHHHHHHHHHHHHHHHHHTT-

Solvent-accessible surface area (backbone atoms only — not comparable to full-atom values): 4985 Å² total; per-residue (Å²): 109,71,48,20,38,72,58,30,34,66,64,35,47,61,70,46,50,63,57,72,72,42,84,84,78,60,54,72,46,56,53,49,23,50,54,34,44,47,55,58,77,35,16,55,58,52,38,50,52,51,39,51,54,52,24,71,76,38,61,93,45,29,73,59,44,54,65,43,35,63,56,50,38,53,51,43,45,50,51,18,43,50,50,10,51,52,49,32,52,59,54,67,73,110

=== Feature glossary ===
A reading guide for the features in this record.

Start from the sequence.

  · This is the polypeptide sequence — one letter per residue, N-terminus first. Length ranges from a few dozen residues for small domains to over a thousand for large multi-domain proteins.

Fold it, and you get atomic coordinates and the backbone conformation that goes with them.

  · Structure coordinates are given as an mmCIF _atom_site loop: one row per atom with element, residue name, chain id, sequence number, and x/y/z position in Å. Only the four main-chain atoms per residue are in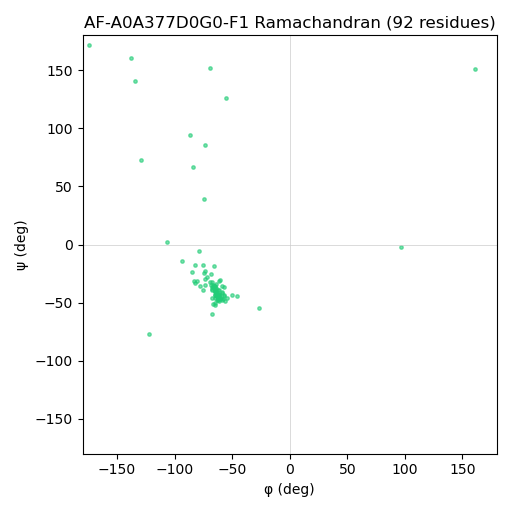cluded here; side chains are omitted to keep the record compact.

  · Backbone dihedral angles. Every residue except chain termini has a φ (preceding-C → N → Cα → C) and a ψ (N → Cα → C → next-N). They are reported in degrees following the IUPAC sign convention. Secondary structure is essentially a statement about which (φ, ψ) basin each residue occupies.

  · The SS8 string is DSSP's per-residue secondary-structure call. α-helix (H) means an i→i+4 H-bond ladder; β-strand (E) means the residue participates in a β-sheet; 3₁₀ (G) and π (I) are tighter and wider helices; T/S are turns/bends; '-' is loop.

  · SS3 is a coarse helix/strand/coil call (letters a/b/c) made by the P-SEA algorithm from inter-Cα distances and dihedrals. It is less detailed than DSSP but needs only Cα positions.

Summarize the fold with a handful of shape descriptors and a per-residue structural alphabet.

  · Radius of gyration (Rg) is the root-mean-square distance of Cα atoms from their centroid — a single number for overall size and compactness. A globular domain of N residues has Rg ≈ 2.2·N^0.38 Å; an extended or disordered chain has a much larger Rg. The Cα contact count is the number of residue pairs whose Cα atoms are within 8 Å and are more than four positions apart in sequence — a standard proxy for tertiary packing density. The bounding box is the smallest axis-aligned box enclosing all Cα atoms.

  · The Foldseek 3Di string encodes local tertiary geometry as a 20-letter alphabet — one character per residue — derived from the relative positions of nearby Cα atoms. Unlike the amino-acid sequence, 3Di is a direct function of the 3D structure, so two proteins with the same fold have similar 3Di strings even at low sequence identity.

  · Solvent-accessible surface area (SASA) is the area in Å² traced out by the centre of a 1.4 Å probe sphere (a water molecule) rolled over the protein's van der Waals surface (Shrake–Rupley / Lee–Richards construction). Buried residues have near-zero SASA; fully exposed residues can exceed 200 Å². The total SASA scales roughly with the number of surface residues.

Ask how reliable the model is.

  · pLDDT (predicted Local Distance Difference Test) is AlphaFold's per-residue confidence score, ranging from 0 to 100. Values above 90 indicate high confidence (typically well-packed cores); 70–90 is confident; 50–70 low confidence; below 50 usually means the region is disordered or the prediction is unreliable there. AlphaFold stores pLDDT in the mmCIF B-factor column.

  · B-factor (Debye–Waller factor) reflects atomic displacement in the crystal lattice. It is an experimental observable (units Å²), not a prediction; low values mean the atom is pinned down, high values mean it moves or is heterogeneous across the crystal.

  · Predicted Aligned Error (PAE) is an AlphaFold confidence matrix: entry (i, j) is the expected error in the position of residue j, in ångströms, when the prediction is superimposed on the true structure at residue i. Low PAE within a block of residues means that block is internally rigid and well-predicted; high PAE between two blocks means their relative placement is uncertain even if each block individually is confident.

Place it in context: what it resembles, what it is annotated as, and how it looks.

  · Nearest PDB neighbors are the top structural matches found by Foldseek when searching this structure against the entire Protein Data Bank. Each hit reports a TM-score (0 to 1; >0.5 almost always implies the same fold) and an E-value. These are *structural* homologs — they may share no detectable sequence similarity.

  · Functional annotations link the protein to curated databases. InterPro entries identify conserved domains and families by matching the sequence against member-database signatures (Pfam, PROSITE, CDD, …). Gene Ontology (GO) terms describe molecular function, biological process, and cellular component in a controlled vocabulary. CATH places the structure in a hierarchical fold classification (Class/Architecture/Topology/Homologous-superfamily). The organism is the source species.

  · Three diagnostic plots accompany the record. The Cα contact map visualizes the tertiary structure as a 2D adjacency matrix (8 Å cutoff, sequence-local contacts suppressed). The Ramachandran plot shows the distribution of backbone (φ, ψ) torsions, with points in the α and β basins reflecting secondary structure content. The PAE plot shows AlphaFold's inter-residue confidence as a color matrix.

  · Six rendered views show the 3D structure from the faces of a cube — i.e. along ±x, ±y, ±z. Rendering representation is drawn randomly per protein from cartoon (secondary-structure ribbons), sticks (backbone bonds), or molecular surf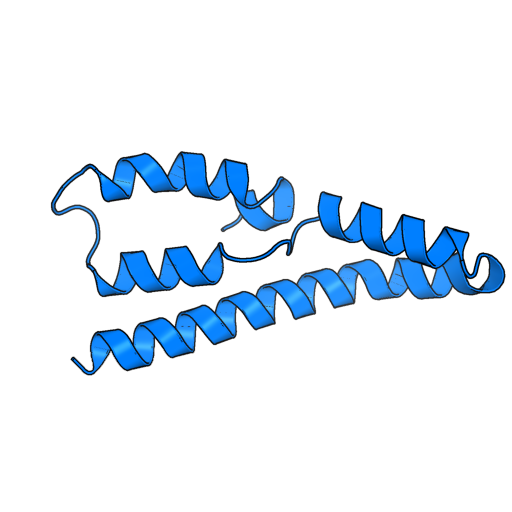ace; coloring is either N→C rainbow (blue at the N-terminus through red at the C-terminus) or one color per chain.